Protein AF-A0A2D8EIL8-F1 (afdb_monomer)

Structure (mmCIF, N/CA/C/O backbone):
data_AF-A0A2D8EIL8-F1
#
_entry.id   AF-A0A2D8EIL8-F1
#
loop_
_atom_site.group_PDB
_atom_site.id
_atom_site.type_symbol
_atom_site.label_atom_id
_atom_site.label_alt_id
_atom_site.label_comp_id
_atom_site.label_asym_id
_atom_site.label_entity_id
_atom_site.label_seq_id
_atom_site.pdbx_PDB_ins_code
_atom_site.Cartn_x
_atom_site.Cartn_y
_atom_site.Cartn_z
_atom_site.occupancy
_atom_site.B_iso_or_equiv
_atom_site.auth_seq_id
_atom_site.auth_comp_id
_atom_site.auth_asym_id
_atom_site.auth_atom_id
_atom_site.pdbx_PDB_model_num
ATOM 1 N N . MET A 1 1 ? 7.751 -3.969 -5.981 1.00 86.81 1 MET A N 1
ATOM 2 C CA . MET A 1 1 ? 7.436 -3.436 -4.651 1.00 86.81 1 MET A CA 1
ATOM 3 C C . MET A 1 1 ? 6.324 -2.422 -4.810 1.00 86.81 1 MET A C 1
ATOM 5 O O . MET A 1 1 ? 6.453 -1.537 -5.658 1.00 86.81 1 MET A O 1
ATOM 9 N N . LEU A 1 2 ? 5.277 -2.519 -3.994 1.00 93.31 2 LEU A N 1
ATOM 10 C CA . LEU A 1 2 ? 4.199 -1.532 -3.975 1.00 93.31 2 LEU A CA 1
ATOM 11 C C . LEU A 1 2 ? 4.610 -0.305 -3.158 1.00 93.31 2 LEU A C 1
ATOM 13 O O . LEU A 1 2 ? 4.966 -0.411 -1.977 1.00 93.31 2 LEU A O 1
ATOM 17 N N . ILE A 1 3 ? 4.556 0.861 -3.795 1.00 94.56 3 ILE A N 1
ATOM 18 C CA . ILE A 1 3 ? 4.759 2.150 -3.145 1.00 94.56 3 ILE A CA 1
ATOM 19 C C . ILE A 1 3 ? 3.413 2.801 -2.897 1.00 94.56 3 ILE A C 1
ATOM 21 O O . ILE A 1 3 ? 2.664 3.062 -3.827 1.00 94.56 3 ILE A O 1
ATOM 25 N N . PHE A 1 4 ? 3.100 3.058 -1.634 1.00 95.06 4 PHE A N 1
ATOM 26 C CA . PHE A 1 4 ? 1.839 3.665 -1.232 1.00 95.06 4 PHE A CA 1
ATOM 27 C C . PHE A 1 4 ? 1.960 5.187 -1.261 1.00 95.06 4 PHE A C 1
ATOM 29 O O . PHE A 1 4 ? 2.690 5.766 -0.454 1.00 95.06 4 PHE A O 1
ATOM 36 N N . ASN A 1 5 ? 1.213 5.834 -2.158 1.00 95.31 5 ASN A N 1
ATOM 37 C CA . ASN A 1 5 ? 1.214 7.288 -2.322 1.00 95.31 5 ASN A CA 1
ATOM 38 C C . ASN A 1 5 ? 0.257 7.963 -1.333 1.00 95.31 5 ASN A C 1
ATOM 40 O O . ASN A 1 5 ? -0.798 8.490 -1.691 1.00 95.31 5 ASN A O 1
ATOM 44 N N . TYR A 1 6 ? 0.646 7.929 -0.060 1.00 95.19 6 TYR A N 1
ATOM 45 C CA . TYR A 1 6 ? -0.060 8.590 1.034 1.00 95.19 6 TYR A CA 1
ATOM 46 C C . TYR A 1 6 ? 0.937 9.282 1.960 1.00 95.19 6 TYR A C 1
ATOM 48 O O . TYR A 1 6 ? 2.007 8.748 2.253 1.00 95.19 6 TYR A O 1
ATOM 56 N N . GLU A 1 7 ? 0.567 10.454 2.478 1.00 94.69 7 GLU A N 1
ATOM 57 C CA . GLU A 1 7 ? 1.428 11.216 3.387 1.00 94.69 7 GLU A CA 1
ATOM 58 C C . GLU A 1 7 ? 1.619 10.496 4.735 1.00 94.69 7 GLU A C 1
ATOM 60 O O . GLU A 1 7 ? 2.679 10.586 5.368 1.00 94.69 7 GLU A O 1
ATOM 65 N N . SER A 1 8 ? 0.610 9.745 5.183 1.00 94.56 8 SER A N 1
ATOM 66 C CA . SER A 1 8 ? 0.653 8.997 6.434 1.00 94.56 8 SER A CA 1
ATOM 67 C C . SER A 1 8 ? -0.177 7.709 6.411 1.00 94.56 8 SER A C 1
ATOM 69 O O . SER A 1 8 ? -1.089 7.530 5.607 1.00 94.56 8 SER A O 1
ATOM 71 N N . LYS A 1 9 ? 0.079 6.820 7.387 1.00 93.50 9 LYS A N 1
ATOM 72 C CA . LYS A 1 9 ? -0.761 5.628 7.621 1.00 93.50 9 LYS A CA 1
ATOM 73 C C . LYS A 1 9 ? -2.223 5.978 7.922 1.00 93.50 9 LYS A C 1
ATOM 75 O O . LYS A 1 9 ? -3.097 5.144 7.708 1.00 93.50 9 LYS A O 1
ATOM 80 N N . LYS A 1 10 ? -2.482 7.175 8.464 1.00 95.06 10 LYS A N 1
ATOM 81 C CA . LYS A 1 10 ? -3.842 7.636 8.751 1.00 95.06 10 LYS A CA 1
ATOM 82 C C . LYS A 1 10 ? -4.598 7.870 7.443 1.00 95.06 10 LYS A C 1
ATOM 84 O O . LYS A 1 10 ? -5.681 7.323 7.296 1.00 95.06 10 LYS A O 1
ATOM 89 N N . ASP A 1 11 ? -3.985 8.572 6.493 1.00 95.00 11 ASP A N 1
ATOM 90 C CA . ASP A 1 11 ? -4.599 8.872 5.191 1.00 95.00 11 ASP A CA 1
ATOM 91 C C . ASP A 1 11 ? -4.846 7.591 4.379 1.00 95.00 11 ASP A C 1
ATOM 93 O O . ASP A 1 11 ? -5.893 7.431 3.749 1.00 95.00 11 ASP A O 1
ATOM 97 N N . LEU A 1 12 ? -3.912 6.633 4.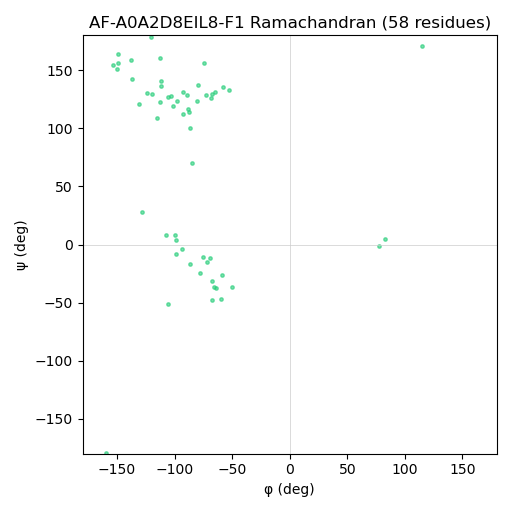463 1.00 94.56 12 LEU A N 1
ATOM 98 C CA . LEU A 1 12 ? -4.090 5.294 3.895 1.00 94.56 12 LEU A CA 1
ATOM 99 C C . LEU A 1 12 ? -5.307 4.584 4.514 1.00 94.56 12 LEU A C 1
ATOM 101 O O . LEU A 1 12 ? -6.144 4.049 3.794 1.00 94.56 12 LEU A O 1
ATOM 105 N N . LYS A 1 13 ? -5.448 4.614 5.846 1.00 94.00 13 LYS A N 1
ATOM 106 C CA . LYS A 1 13 ? -6.587 3.999 6.550 1.00 94.00 13 LYS A CA 1
ATOM 107 C C . LYS A 1 13 ? -7.920 4.682 6.222 1.00 94.00 13 LYS A C 1
ATOM 109 O O . LYS A 1 13 ? -8.936 4.008 6.110 1.00 94.00 13 LYS A O 1
ATOM 114 N N . GLU A 1 14 ? -7.927 6.002 6.054 1.00 95.94 14 GLU A N 1
ATOM 115 C CA . GLU A 1 14 ? -9.110 6.771 5.631 1.00 95.94 14 GLU A CA 1
ATOM 116 C C . GLU A 1 14 ? -9.507 6.504 4.166 1.00 95.94 14 GLU A C 1
ATOM 118 O O . GLU A 1 14 ? -10.598 6.885 3.736 1.00 95.94 14 GLU A O 1
ATOM 123 N N . SER A 1 15 ? -8.644 5.829 3.403 1.00 92.69 15 SER A N 1
ATOM 124 C CA . SER A 1 15 ? -8.883 5.444 2.010 1.00 92.69 15 SER A CA 1
ATOM 125 C C . SER A 1 15 ? -9.352 3.996 1.837 1.00 92.69 15 SER A C 1
ATOM 127 O O . SER A 1 15 ? -9.547 3.566 0.704 1.00 92.69 15 SER A O 1
ATOM 129 N N . ILE A 1 16 ? -9.575 3.249 2.924 1.00 90.00 16 ILE A N 1
ATOM 130 C CA . ILE A 1 16 ? -10.166 1.901 2.863 1.00 90.00 16 ILE A CA 1
ATOM 131 C C . ILE A 1 16 ? -11.543 1.968 2.181 1.00 90.00 16 ILE A C 1
ATOM 133 O O . ILE A 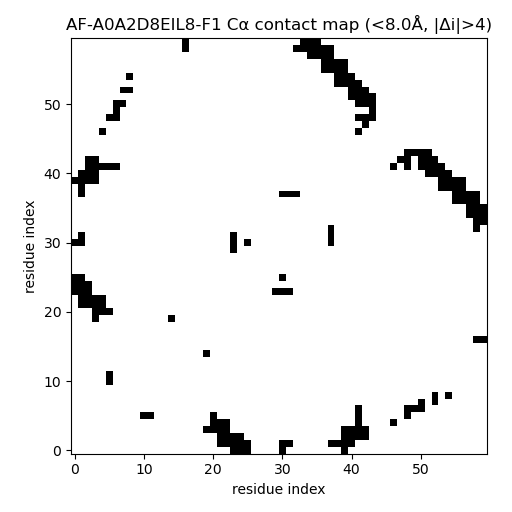1 16 ? -12.343 2.861 2.466 1.00 90.00 16 ILE A O 1
ATOM 137 N N . GLY A 1 17 ? -11.808 1.027 1.271 1.00 88.19 17 GLY A N 1
ATOM 138 C CA . GLY A 1 17 ? -13.016 0.999 0.437 1.00 88.19 17 GLY A CA 1
ATOM 139 C C . GLY A 1 17 ? -12.942 1.882 -0.816 1.00 88.19 17 GLY A C 1
ATOM 140 O O . GLY A 1 17 ? -13.930 2.011 -1.536 1.00 88.19 17 GLY A O 1
ATOM 141 N N . LYS A 1 18 ? -11.791 2.509 -1.088 1.00 90.75 18 LYS A N 1
ATOM 142 C CA . LYS A 1 18 ? -11.487 3.195 -2.352 1.00 90.75 18 LYS A CA 1
ATOM 143 C C . LYS A 1 18 ? -10.374 2.442 -3.091 1.00 90.75 18 LYS A C 1
ATOM 145 O O . LYS A 1 18 ? -9.613 1.721 -2.445 1.00 90.75 18 LYS A O 1
ATOM 150 N N . PRO A 1 19 ? -10.222 2.648 -4.413 1.00 90.25 19 PRO A N 1
ATOM 151 C CA . PRO A 1 19 ? -9.059 2.152 -5.138 1.00 90.25 19 PRO A CA 1
ATOM 152 C C . PRO A 1 19 ? -7.761 2.607 -4.466 1.00 90.25 19 PRO A C 1
ATOM 154 O O . PRO A 1 19 ? -7.621 3.779 -4.099 1.00 90.25 19 PRO A O 1
ATOM 157 N N . LEU A 1 20 ? -6.824 1.675 -4.290 1.00 92.50 20 LEU A N 1
ATOM 158 C CA . LEU A 1 20 ? -5.544 1.957 -3.654 1.00 92.50 20 LEU A CA 1
ATOM 159 C C . LEU A 1 20 ? -4.738 2.931 -4.522 1.00 92.50 20 LEU A C 1
ATOM 161 O O . LEU A 1 20 ? -4.573 2.714 -5.719 1.00 92.50 20 LEU A O 1
ATOM 165 N N . ASN A 1 21 ? -4.199 3.989 -3.916 1.00 93.75 21 ASN A N 1
ATOM 166 C CA . ASN A 1 21 ? -3.252 4.876 -4.584 1.00 93.75 21 ASN A CA 1
ATOM 167 C C . ASN A 1 21 ? -1.834 4.320 -4.420 1.00 93.75 21 ASN A C 1
ATOM 169 O O 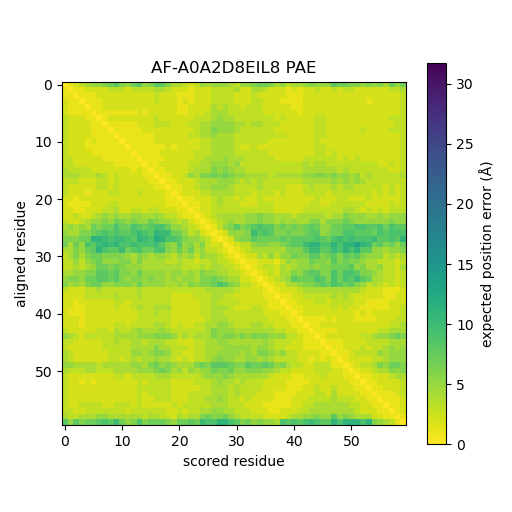. ASN A 1 21 ? -1.213 4.473 -3.360 1.00 93.75 21 ASN A O 1
ATOM 173 N N . TYR A 1 22 ? -1.333 3.649 -5.453 1.00 93.50 22 TYR A N 1
ATOM 174 C CA . TYR A 1 22 ? -0.026 3.008 -5.420 1.00 93.50 22 TYR A CA 1
ATOM 175 C C . TYR A 1 22 ? 0.769 3.209 -6.711 1.00 93.50 22 TYR A C 1
ATOM 177 O O . TYR A 1 22 ? 0.216 3.464 -7.777 1.00 93.50 22 TYR A O 1
ATOM 185 N N . GLU A 1 23 ? 2.083 3.048 -6.595 1.00 92.19 23 GLU A N 1
ATOM 186 C CA . GLU A 1 23 ? 3.014 2.913 -7.709 1.00 92.19 23 GLU A CA 1
ATOM 187 C C . GLU A 1 23 ? 3.721 1.561 -7.619 1.00 92.19 23 GLU A C 1
ATOM 189 O O . GLU A 1 23 ? 4.264 1.175 -6.580 1.00 92.19 23 GLU A O 1
ATOM 194 N N . GLU A 1 24 ? 3.717 0.825 -8.722 1.00 89.62 24 GLU A N 1
ATOM 195 C CA . GLU A 1 24 ? 4.405 -0.453 -8.835 1.00 89.62 24 GLU A CA 1
ATOM 196 C C . GLU A 1 24 ? 5.845 -0.212 -9.298 1.00 89.62 24 GLU A C 1
ATOM 198 O O . GLU A 1 24 ? 6.091 0.251 -10.409 1.00 89.62 24 GLU A O 1
ATOM 203 N N . THR A 1 25 ? 6.814 -0.559 -8.453 1.00 86.88 25 THR A N 1
ATOM 204 C CA . THR A 1 25 ? 8.247 -0.530 -8.811 1.00 86.88 25 THR A CA 1
ATOM 205 C C . THR A 1 25 ? 8.834 -1.932 -8.987 1.00 86.88 25 THR A C 1
ATOM 207 O O . THR A 1 25 ? 10.048 -2.103 -9.085 1.00 86.88 25 THR A O 1
ATOM 210 N N . SER A 1 26 ? 7.983 -2.967 -8.974 1.00 81.44 26 SER A N 1
ATOM 211 C CA . SER A 1 26 ? 8.414 -4.350 -9.176 1.00 81.44 26 SER A CA 1
ATOM 212 C C . SER A 1 26 ? 8.917 -4.561 -10.600 1.00 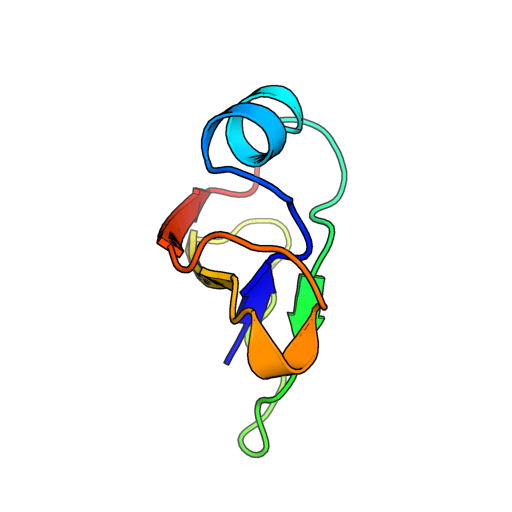81.44 26 SER A C 1
ATOM 214 O O . SER A 1 26 ? 8.224 -4.253 -11.565 1.00 81.44 26 SER A O 1
ATOM 216 N N . VAL A 1 27 ? 10.103 -5.150 -10.730 1.00 82.38 27 VAL A N 1
ATOM 217 C CA . VAL A 1 27 ? 10.630 -5.643 -12.014 1.00 82.38 27 VAL A CA 1
ATOM 218 C C . VAL A 1 27 ? 10.310 -7.125 -12.244 1.00 82.38 27 VAL A C 1
ATOM 220 O O . VAL A 1 27 ? 10.627 -7.662 -13.301 1.00 82.38 27 VAL A O 1
ATOM 223 N N . PHE A 1 28 ? 9.688 -7.793 -11.264 1.00 83.19 28 PHE A N 1
ATOM 224 C CA . PHE A 1 28 ? 9.410 -9.236 -11.273 1.00 83.19 28 PHE A CA 1
ATOM 225 C C . PHE A 1 28 ? 7.965 -9.583 -11.669 1.00 83.19 28 PHE A C 1
ATOM 227 O O . PHE A 1 28 ? 7.572 -10.744 -11.590 1.00 83.19 28 PHE A O 1
ATOM 234 N N . GLY A 1 29 ? 7.186 -8.594 -12.115 1.00 80.56 29 GLY A N 1
ATOM 235 C CA . GLY A 1 29 ? 5.761 -8.731 -12.427 1.00 80.56 29 GLY A CA 1
ATOM 236 C C . GLY A 1 29 ? 4.884 -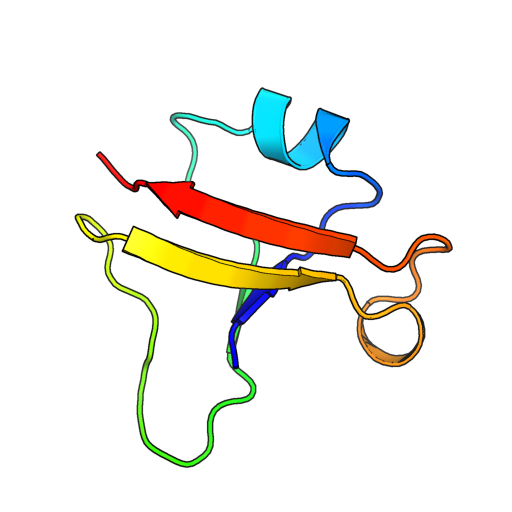7.904 -11.487 1.00 80.56 29 GLY A C 1
ATOM 237 O O . GLY A 1 29 ? 5.385 -7.333 -10.518 1.00 80.56 29 GLY A O 1
ATOM 238 N N . ALA A 1 30 ? 3.592 -7.822 -11.811 1.00 84.38 30 ALA A N 1
ATOM 239 C CA . ALA A 1 30 ? 2.622 -7.068 -11.024 1.00 84.38 30 ALA A CA 1
ATOM 240 C C . ALA A 1 30 ? 2.391 -7.738 -9.661 1.00 84.38 30 ALA A C 1
ATOM 242 O O . ALA A 1 30 ? 2.073 -8.926 -9.608 1.00 84.38 30 ALA A O 1
ATOM 243 N N . GLU A 1 31 ? 2.555 -6.983 -8.574 1.00 85.88 31 GLU A N 1
ATOM 244 C CA . GLU A 1 31 ? 2.247 -7.425 -7.208 1.00 85.88 31 GL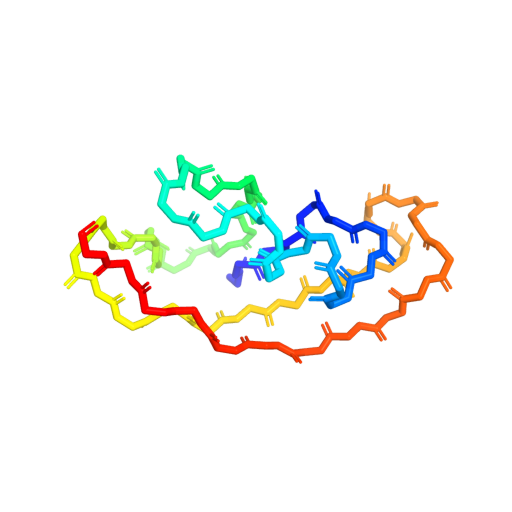U A CA 1
ATOM 245 C C . GLU A 1 31 ? 0.874 -6.929 -6.737 1.00 85.88 31 GLU A C 1
ATOM 247 O O . GLU A 1 31 ? 0.415 -7.322 -5.667 1.00 85.88 31 GLU A O 1
ATOM 252 N N . TYR A 1 32 ? 0.220 -6.058 -7.511 1.00 87.75 32 TYR A N 1
ATOM 253 C CA . TYR A 1 32 ? -1.129 -5.606 -7.200 1.00 87.75 32 TYR A CA 1
ATOM 254 C C . TYR A 1 32 ? -2.174 -6.699 -7.458 1.00 87.75 32 TYR A C 1
ATOM 256 O O . TYR A 1 32 ? -2.269 -7.248 -8.555 1.00 87.75 32 TYR A O 1
ATOM 264 N N . ASP A 1 33 ? -2.998 -6.937 -6.444 1.00 86.75 33 ASP A N 1
ATOM 265 C CA . ASP A 1 33 ? -4.146 -7.837 -6.443 1.00 86.75 33 ASP A CA 1
ATOM 266 C C . ASP A 1 33 ? -5.348 -7.077 -5.868 1.00 86.75 33 ASP A C 1
ATOM 268 O O . ASP A 1 33 ? -5.309 -6.573 -4.742 1.00 86.75 33 ASP A O 1
ATOM 272 N N . GLU A 1 34 ? -6.407 -6.964 -6.666 1.00 86.25 34 GLU A N 1
ATOM 273 C CA . GLU A 1 34 ? -7.624 -6.228 -6.321 1.00 86.25 34 GLU A CA 1
ATOM 274 C C . GLU A 1 34 ? -8.483 -6.913 -5.248 1.00 86.25 34 GLU A C 1
ATOM 276 O O . GLU A 1 34 ? -9.320 -6.244 -4.657 1.00 86.25 34 GLU A O 1
ATOM 281 N N . ASN A 1 35 ? -8.256 -8.199 -4.957 1.00 87.50 35 ASN A N 1
ATOM 282 C CA . ASN A 1 35 ? -8.955 -8.953 -3.906 1.00 87.50 35 ASN A CA 1
ATOM 283 C C . ASN A 1 35 ? -7.963 -9.658 -2.961 1.00 87.50 35 ASN A C 1
ATOM 285 O O . ASN A 1 35 ? -8.245 -10.730 -2.415 1.00 87.50 35 ASN A O 1
ATOM 289 N N . GLY A 1 36 ? -6.760 -9.092 -2.823 1.00 88.31 36 GLY A N 1
ATOM 290 C CA . GLY A 1 36 ? -5.633 -9.734 -2.160 1.00 88.31 36 GLY A CA 1
ATOM 291 C C . GLY A 1 36 ? -5.075 -8.980 -0.957 1.00 88.31 36 GLY A C 1
ATOM 292 O O . GLY A 1 36 ? -5.490 -7.880 -0.585 1.00 88.31 36 GLY A O 1
ATOM 293 N N . PHE A 1 37 ? -4.070 -9.601 -0.343 1.00 91.12 37 PHE A N 1
ATOM 294 C CA . PHE A 1 37 ? -3.262 -8.997 0.710 1.00 91.12 37 PHE A CA 1
ATOM 295 C C . PHE A 1 37 ? -2.021 -8.346 0.097 1.00 91.12 37 PHE A C 1
ATOM 297 O O . PHE A 1 37 ? -1.113 -9.028 -0.376 1.00 91.12 37 PHE A O 1
ATOM 304 N N . LEU A 1 38 ? -1.963 -7.020 0.147 1.00 92.75 38 LEU A N 1
ATOM 305 C CA . LEU A 1 38 ? -0.904 -6.213 -0.441 1.00 92.75 38 LEU A CA 1
ATOM 306 C C . LEU A 1 38 ? 0.059 -5.725 0.633 1.00 92.75 38 LEU A C 1
ATOM 308 O O . LEU A 1 38 ? -0.339 -5.101 1.616 1.00 92.75 38 LEU A O 1
ATOM 312 N N . THR A 1 39 ? 1.350 -5.966 0.421 1.00 93.50 39 THR A N 1
ATOM 313 C CA . THR A 1 39 ? 2.420 -5.437 1.274 1.00 93.50 39 THR A CA 1
ATOM 314 C C . THR A 1 39 ? 3.129 -4.308 0.543 1.00 93.50 39 THR A C 1
ATOM 316 O O . THR A 1 39 ? 3.600 -4.486 -0.579 1.00 93.50 39 THR A O 1
ATOM 319 N N . GLY A 1 40 ? 3.234 -3.143 1.179 1.00 94.06 40 GLY A N 1
ATOM 320 C CA . GLY A 1 40 ? 3.866 -1.986 0.556 1.00 94.06 40 GLY A CA 1
ATOM 321 C C . GLY A 1 40 ? 4.342 -0.936 1.546 1.00 94.06 40 GLY A C 1
ATOM 322 O O . GLY A 1 40 ? 4.258 -1.082 2.773 1.00 94.06 40 GLY A O 1
ATOM 323 N N . CYS A 1 41 ? 4.905 0.137 1.001 1.00 94.94 41 CYS A N 1
ATOM 324 C CA . CYS A 1 41 ? 5.512 1.188 1.804 1.00 94.94 41 CYS A CA 1
ATOM 325 C C . CYS A 1 41 ? 5.441 2.558 1.136 1.00 94.94 41 CYS A C 1
ATOM 327 O O . CYS A 1 41 ? 5.473 2.661 -0.081 1.00 94.94 41 CYS A O 1
ATOM 329 N N . ASN A 1 42 ? 5.396 3.627 1.922 1.00 95.44 42 ASN A N 1
ATOM 330 C CA . ASN A 1 42 ? 5.669 4.961 1.404 1.00 95.44 42 ASN A CA 1
ATOM 331 C C . ASN A 1 42 ? 7.166 5.246 1.515 1.00 95.44 42 ASN A C 1
ATOM 333 O O . ASN A 1 42 ? 7.718 5.120 2.609 1.00 95.44 42 ASN A O 1
ATOM 337 N N . ARG A 1 43 ? 7.807 5.671 0.422 1.00 93.19 43 ARG A N 1
ATOM 338 C CA . ARG A 1 43 ? 9.231 6.033 0.389 1.00 93.19 43 ARG A CA 1
ATOM 339 C C . ARG A 1 43 ? 9.383 7.529 0.070 1.00 93.19 43 ARG A C 1
ATOM 341 O O . ARG A 1 43 ? 9.194 7.907 -1.082 1.00 93.19 43 ARG A O 1
ATOM 348 N N . PRO A 1 44 ? 9.795 8.374 1.037 1.00 92.81 44 PRO A N 1
ATOM 349 C CA . PRO A 1 44 ? 9.947 9.825 0.866 1.00 92.81 44 PRO A CA 1
ATOM 350 C C . PRO A 1 44 ? 10.754 10.282 -0.349 1.00 92.81 44 PRO A C 1
ATOM 352 O O . PRO A 1 44 ? 10.430 11.286 -0.973 1.00 92.81 44 PRO A O 1
ATOM 355 N N . HIS A 1 45 ? 11.806 9.543 -0.698 1.00 89.94 45 HIS A N 1
ATOM 356 C CA . HIS A 1 45 ? 12.670 9.867 -1.834 1.00 89.94 45 HIS A CA 1
ATOM 357 C C . HIS A 1 45 ? 12.034 9.549 -3.198 1.00 89.94 45 HIS A C 1
ATOM 359 O O . HIS A 1 45 ? 12.586 9.954 -4.214 1.00 89.94 45 HIS A O 1
ATOM 365 N N . ILE A 1 46 ? 10.907 8.829 -3.221 1.00 90.19 46 ILE A N 1
ATOM 366 C CA . ILE A 1 46 ? 10.151 8.489 -4.435 1.00 90.19 46 ILE A CA 1
ATOM 367 C C . ILE A 1 46 ? 8.885 9.343 -4.507 1.00 90.19 46 ILE A C 1
ATOM 369 O O . ILE A 1 46 ? 8.658 10.024 -5.498 1.00 90.19 46 ILE A O 1
ATOM 373 N N . THR A 1 47 ? 8.100 9.367 -3.430 1.00 91.88 47 THR A N 1
ATOM 374 C CA . THR A 1 47 ? 6.782 10.022 -3.395 1.00 91.88 47 THR A CA 1
ATOM 375 C C . THR A 1 47 ? 6.839 11.513 -3.055 1.00 91.88 47 THR A C 1
ATOM 377 O O . THR A 1 47 ? 5.869 12.240 -3.249 1.00 91.88 47 THR A O 1
ATOM 380 N N . GLY A 1 48 ? 7.958 11.994 -2.502 1.00 92.38 48 GLY A N 1
ATOM 381 C CA . GLY A 1 48 ? 8.114 13.375 -2.032 1.00 92.38 48 GLY A CA 1
ATOM 382 C C . GLY A 1 48 ? 7.450 13.673 -0.679 1.00 92.38 48 GLY A C 1
ATOM 383 O O . GLY A 1 48 ? 7.570 14.789 -0.168 1.00 92.38 48 GLY A O 1
ATOM 384 N N . TYR A 1 49 ? 6.780 12.697 -0.056 1.00 93.19 49 TYR A N 1
ATOM 385 C CA . TYR A 1 49 ? 6.208 12.851 1.285 1.00 93.19 49 TYR A CA 1
ATOM 386 C C . TYR A 1 49 ? 7.277 12.807 2.380 1.00 93.19 49 TYR A C 1
ATOM 388 O O .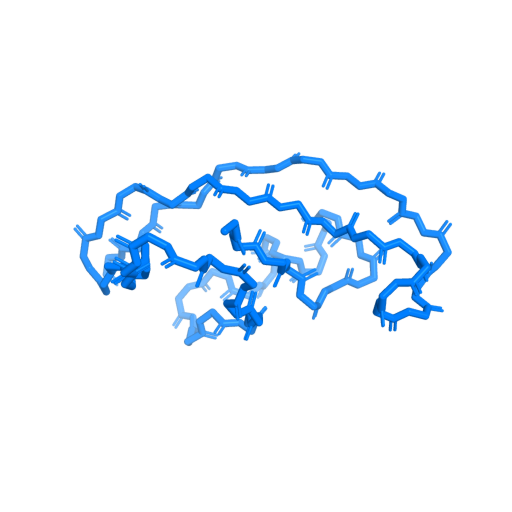 TYR A 1 49 ? 8.332 12.207 2.229 1.00 93.19 49 TYR A O 1
ATOM 396 N N . LYS A 1 50 ? 6.993 13.393 3.547 1.00 92.38 50 LYS A N 1
ATOM 397 C CA . LYS A 1 50 ? 7.986 13.508 4.633 1.00 92.38 50 LYS A CA 1
ATOM 398 C C . LYS A 1 50 ? 8.211 12.223 5.437 1.00 92.38 50 LYS A C 1
ATOM 400 O O . LYS A 1 50 ? 9.248 12.094 6.081 1.00 92.38 50 LYS A O 1
ATOM 405 N N . LYS A 1 51 ? 7.235 11.311 5.480 1.00 92.06 51 LYS A N 1
ATOM 406 C CA . LYS A 1 51 ? 7.225 10.169 6.411 1.00 92.06 51 LYS A CA 1
ATOM 407 C C . LYS A 1 51 ? 7.376 8.845 5.682 1.00 92.06 51 LYS A C 1
ATOM 409 O O . LYS A 1 51 ? 6.525 8.502 4.877 1.00 92.06 51 LYS A O 1
ATOM 414 N N . GLU A 1 52 ? 8.391 8.064 6.029 1.00 94.50 52 GLU A N 1
ATOM 415 C CA . GLU A 1 52 ? 8.492 6.673 5.580 1.00 94.50 52 GLU A CA 1
ATOM 416 C C . GLU A 1 52 ? 7.601 5.769 6.437 1.00 94.50 52 GLU A C 1
ATOM 418 O O . GLU A 1 52 ? 7.543 5.916 7.662 1.00 94.50 52 GLU A O 1
ATOM 423 N N . PHE A 1 53 ? 6.889 4.836 5.803 1.00 95.00 53 PHE A N 1
ATOM 424 C CA . PHE A 1 53 ? 6.131 3.829 6.537 1.00 95.00 53 PHE A CA 1
ATOM 425 C C . PHE A 1 53 ? 5.928 2.543 5.743 1.00 95.00 53 PHE A C 1
ATOM 427 O O . PHE A 1 53 ? 5.861 2.566 4.522 1.00 95.00 53 PHE A O 1
ATOM 434 N N . PHE A 1 54 ? 5.733 1.443 6.470 1.00 95.19 54 PHE A N 1
ATOM 435 C CA . PHE A 1 54 ? 5.339 0.139 5.936 1.00 95.19 54 PHE A CA 1
ATOM 436 C C . PHE A 1 54 ? 3.922 -0.203 6.394 1.00 95.19 54 PHE A C 1
ATOM 438 O O . PHE A 1 54 ? 3.545 0.098 7.540 1.00 95.19 54 PHE A O 1
ATOM 445 N N . ALA A 1 55 ? 3.140 -0.805 5.506 1.00 94.62 55 ALA A N 1
ATOM 446 C CA . ALA A 1 55 ? 1.780 -1.229 5.788 1.00 94.62 55 ALA A CA 1
ATOM 447 C C . ALA A 1 55 ? 1.406 -2.470 4.974 1.00 94.62 55 ALA A C 1
ATOM 449 O O . ALA A 1 55 ? 1.953 -2.726 3.904 1.00 94.62 55 ALA A O 1
ATOM 450 N N . ASN A 1 56 ? 0.428 -3.192 5.507 1.00 93.50 56 ASN A N 1
ATOM 451 C CA . ASN A 1 56 ? -0.280 -4.231 4.789 1.00 93.50 56 ASN A CA 1
ATOM 452 C C . ASN A 1 56 ? -1.712 -3.753 4.573 1.00 93.50 56 ASN A C 1
ATOM 454 O O . ASN A 1 56 ? -2.313 -3.191 5.494 1.00 93.50 56 ASN A O 1
ATOM 458 N N . VAL A 1 57 ? -2.234 -3.963 3.374 1.00 91.81 57 VAL A N 1
ATOM 459 C CA . VAL A 1 57 ? -3.580 -3.568 2.967 1.00 91.81 57 VAL A CA 1
ATOM 460 C C . VAL A 1 57 ? -4.294 -4.815 2.471 1.00 91.81 57 VAL A C 1
ATOM 462 O O . VAL A 1 57 ? -3.736 -5.562 1.676 1.00 91.81 57 VAL A O 1
ATOM 465 N N . ILE A 1 58 ? -5.503 -5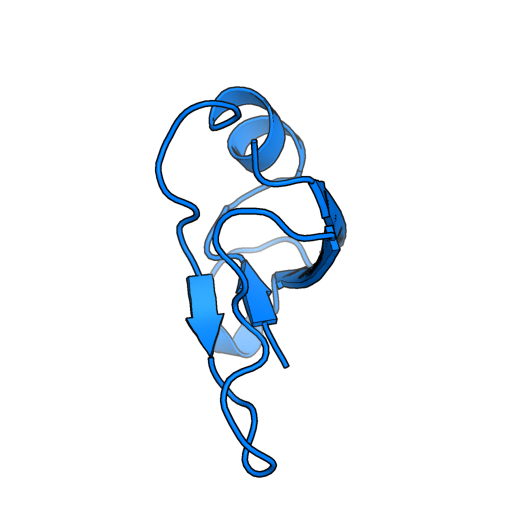.054 2.965 1.00 91.94 58 ILE A N 1
ATOM 466 C CA . ILE A 1 58 ? -6.396 -6.083 2.428 1.00 91.94 58 ILE A CA 1
ATOM 467 C C . ILE A 1 58 ? -7.351 -5.358 1.487 1.00 91.94 58 ILE A C 1
ATOM 469 O O . ILE A 1 58 ? -7.977 -4.382 1.907 1.00 91.94 58 ILE A O 1
ATOM 473 N N . MET A 1 59 ? -7.399 -5.797 0.234 1.00 89.75 59 MET A N 1
ATOM 474 C CA . MET A 1 59 ? -8.358 -5.321 -0.758 1.00 89.75 59 MET A CA 1
ATOM 475 C C . MET A 1 59 ? -9.578 -6.255 -0.740 1.00 89.75 59 MET A C 1
ATOM 477 O O . MET A 1 59 ? -9.404 -7.474 -0.724 1.00 89.75 59 MET A O 1
ATOM 481 N N . GLU A 1 60 ? -10.783 -5.681 -0.680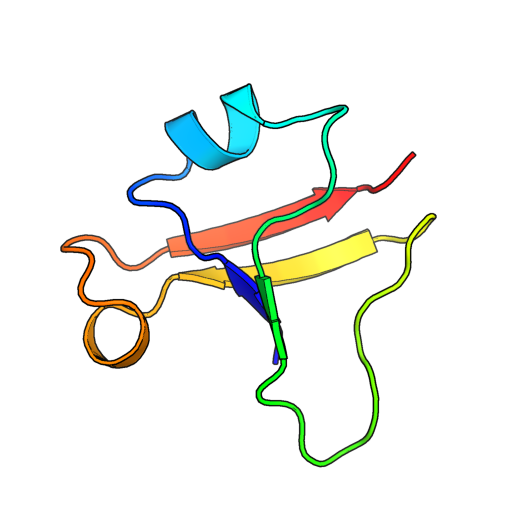 1.00 80.00 60 GLU A N 1
ATOM 482 C CA . GLU A 1 60 ? -12.088 -6.370 -0.623 1.00 80.00 60 GLU A CA 1
ATOM 483 C C . GLU A 1 60 ? -13.118 -5.657 -1.508 1.00 80.00 60 GLU A C 1
ATOM 485 O O . GLU A 1 60 ? -13.004 -4.412 -1.652 1.00 80.00 60 GLU A O 1
#

Foldseek 3Di:
DKAQLDLDPVVQVVCAVHPGRTDDPDPPDDQDDQQAKDWYWHDCVVNVHDDTDTDIDGHD

Mean predicted aligned error: 3.37 Å

Solvent-accessible surface area (backbone atoms only — not comparable to full-atom values): 3738 Å² total; per-residue (Å²): 77,42,31,37,71,44,66,42,75,65,59,49,60,74,40,68,93,52,86,82,59,66,46,81,69,42,89,89,53,88,77,83,55,79,73,31,80,39,68,34,28,25,49,33,95,79,71,72,35,93,46,70,47,77,51,76,46,78,38,120

Sequence (60 aa):
MLIFNYESKKDLKESIGKPLNYEETSVFGAEYDENGFLTGCNRPHITGYKKEFFANVIME

Radius of gyration: 10.87 Å; Cα contacts (8 Å, |Δi|>4): 104; chains: 1; bounding box: 26×23×21 Å

pLDDT: mean 91.14, std 4.06, range [80.0, 95.94]

Secondary structure (DSSP, 8-state):
-EEE--SSHHHHHHTTTS---EEE--SSS----TTSEEEEEE-HHHH--S--EEEEEE--